Protein AF-A0A351MNY2-F1 (afdb_monomer)

Structure (mmCIF, N/CA/C/O backbone):
data_AF-A0A351MNY2-F1
#
_entry.id   AF-A0A351MNY2-F1
#
loop_
_atom_site.group_PDB
_atom_site.id
_atom_site.type_symbol
_atom_site.label_atom_id
_atom_site.label_alt_id
_atom_site.label_comp_id
_atom_site.label_asym_id
_atom_site.label_entity_id
_atom_site.label_seq_id
_atom_site.pdbx_PDB_ins_code
_atom_site.Cartn_x
_atom_site.Cartn_y
_atom_site.Cartn_z
_atom_site.occupancy
_atom_site.B_iso_or_equiv
_atom_site.auth_seq_id
_atom_site.auth_comp_id
_atom_site.auth_asym_id
_atom_site.auth_atom_id
_atom_site.pdbx_PDB_model_num
ATOM 1 N N . MET A 1 1 ? -27.052 -5.092 3.061 1.00 69.44 1 MET A N 1
ATOM 2 C CA . MET A 1 1 ? -25.989 -4.450 2.254 1.00 69.44 1 MET A CA 1
ATOM 3 C C . MET A 1 1 ? -24.655 -4.998 2.730 1.00 69.44 1 MET A C 1
ATOM 5 O O . MET A 1 1 ? -24.576 -5.366 3.896 1.00 69.44 1 MET A O 1
ATOM 9 N N . ALA A 1 2 ? -23.653 -5.112 1.856 1.00 83.69 2 ALA A N 1
ATOM 10 C CA . ALA A 1 2 ? -22.310 -5.496 2.290 1.00 83.69 2 ALA A CA 1
ATOM 11 C C . ALA A 1 2 ? -21.727 -4.405 3.207 1.00 83.69 2 ALA A C 1
ATOM 13 O O . ALA A 1 2 ? -21.991 -3.222 2.990 1.00 83.69 2 ALA A O 1
ATOM 14 N N . GLN A 1 3 ? -20.968 -4.803 4.228 1.00 93.44 3 GLN A N 1
ATOM 15 C CA . GLN A 1 3 ? -20.275 -3.875 5.123 1.00 93.44 3 GLN A CA 1
ATOM 16 C C . GLN A 1 3 ? -19.271 -3.031 4.323 1.00 93.44 3 GLN A C 1
ATOM 18 O O . GLN A 1 3 ? -18.529 -3.563 3.493 1.00 93.44 3 GLN A O 1
ATOM 23 N N . VAL A 1 4 ? -19.243 -1.718 4.565 1.00 97.44 4 VAL A N 1
ATOM 24 C CA . VAL A 1 4 ? -18.266 -0.824 3.931 1.00 97.44 4 VAL A CA 1
ATOM 25 C C . VAL A 1 4 ? -16.869 -1.158 4.448 1.00 97.44 4 VAL A C 1
ATOM 27 O O . VAL A 1 4 ? -16.659 -1.253 5.653 1.00 97.44 4 VAL A O 1
ATOM 30 N N . ARG A 1 5 ? -15.909 -1.318 3.535 1.00 98.00 5 ARG A N 1
ATOM 31 C CA . ARG A 1 5 ? -14.490 -1.498 3.857 1.00 98.00 5 ARG A CA 1
ATOM 32 C C . ARG A 1 5 ? -13.660 -0.553 3.002 1.00 98.00 5 ARG A C 1
ATOM 34 O O . ARG A 1 5 ? -13.684 -0.650 1.775 1.00 98.00 5 ARG A O 1
ATOM 41 N N . THR A 1 6 ? -12.941 0.366 3.634 1.00 98.25 6 THR A N 1
ATOM 42 C CA . THR A 1 6 ? -12.005 1.279 2.967 1.00 98.25 6 THR A CA 1
ATOM 43 C C . THR A 1 6 ? -10.568 0.923 3.333 1.00 98.25 6 THR A C 1
ATOM 45 O O . THR A 1 6 ? -10.315 0.104 4.217 1.00 98.25 6 THR A O 1
ATOM 48 N N . ARG A 1 7 ? -9.599 1.510 2.621 1.00 98.00 7 ARG A N 1
ATOM 49 C CA . ARG A 1 7 ? -8.185 1.373 2.981 1.00 98.00 7 ARG A CA 1
ATOM 50 C C . ARG A 1 7 ? -7.372 2.614 2.668 1.00 98.00 7 ARG A C 1
ATOM 52 O O . ARG A 1 7 ? -7.624 3.252 1.641 1.00 98.00 7 ARG A O 1
ATOM 59 N N . MET A 1 8 ? -6.347 2.849 3.480 1.00 97.06 8 MET A N 1
ATOM 60 C CA . MET A 1 8 ? -5.187 3.664 3.123 1.00 97.06 8 MET A CA 1
ATOM 61 C C . MET A 1 8 ? -4.035 2.733 2.732 1.00 97.06 8 MET A C 1
ATOM 63 O O . MET A 1 8 ? -3.732 1.787 3.457 1.00 97.06 8 MET A O 1
ATOM 67 N N . ALA A 1 9 ? -3.430 2.987 1.570 1.00 96.06 9 ALA A N 1
ATOM 68 C CA . ALA A 1 9 ? -2.402 2.127 0.984 1.00 96.06 9 ALA A CA 1
ATOM 69 C C . ALA A 1 9 ? -1.122 2.916 0.639 1.00 96.06 9 ALA A C 1
ATOM 71 O O . ALA A 1 9 ? -0.897 3.221 -0.533 1.00 96.06 9 ALA A O 1
ATOM 72 N N . PRO A 1 10 ? -0.338 3.366 1.638 1.00 94.56 10 PRO A N 1
ATOM 73 C CA . PRO A 1 10 ? 0.866 4.149 1.397 1.00 94.56 10 PRO A CA 1
ATOM 74 C C . PRO A 1 10 ? 2.054 3.252 1.023 1.00 94.56 10 PRO A C 1
ATOM 76 O O . PRO A 1 10 ? 2.263 2.195 1.619 1.00 94.56 10 PRO A O 1
ATOM 79 N N . SER A 1 11 ? 2.876 3.713 0.080 1.00 93.06 11 SER A N 1
ATOM 80 C CA . SER A 1 11 ? 4.194 3.125 -0.181 1.00 93.06 11 SER A CA 1
ATOM 81 C C . SER A 1 11 ? 5.230 3.722 0.785 1.00 93.06 11 SER A C 1
ATOM 83 O O . SER A 1 11 ? 5.281 4.949 0.915 1.00 93.06 11 SER A O 1
ATOM 85 N N . PRO A 1 12 ? 6.076 2.909 1.443 1.00 89.12 12 PRO A N 1
ATOM 86 C CA . PRO A 1 12 ? 7.065 3.373 2.420 1.00 89.12 12 PRO A CA 1
ATOM 87 C C . PRO A 1 12 ? 8.335 3.917 1.741 1.00 89.12 12 PRO A C 1
ATOM 89 O O . PRO A 1 12 ? 9.442 3.480 2.028 1.00 89.12 12 PRO A O 1
ATOM 92 N N . THR A 1 13 ? 8.175 4.870 0.818 1.00 84.44 13 THR A N 1
ATOM 93 C CA . THR A 1 13 ? 9.266 5.425 -0.009 1.00 84.44 13 THR A CA 1
ATOM 94 C C . THR A 1 13 ? 9.646 6.861 0.370 1.00 84.44 13 THR A C 1
ATOM 96 O O . THR A 1 13 ? 10.243 7.574 -0.437 1.00 84.44 13 THR A O 1
ATOM 99 N N . GLY A 1 14 ? 9.227 7.335 1.545 1.00 78.69 14 GLY A N 1
ATOM 100 C CA . GLY A 1 14 ? 9.474 8.696 2.018 1.00 78.69 14 GLY A CA 1
ATOM 101 C C . GLY A 1 14 ? 8.465 9.158 3.069 1.00 78.69 14 GLY A C 1
ATOM 102 O O . GLY A 1 14 ? 7.767 8.354 3.684 1.00 78.69 14 GLY A O 1
ATOM 103 N N . TYR A 1 15 ? 8.381 10.475 3.272 1.00 78.44 15 TYR A N 1
ATOM 104 C CA . TYR A 1 15 ? 7.546 11.067 4.318 1.00 78.44 15 TYR A CA 1
ATOM 105 C C . TYR A 1 15 ? 6.041 10.969 4.039 1.00 78.44 15 TYR A C 1
ATOM 107 O O . TYR A 1 15 ? 5.558 11.154 2.914 1.00 78.44 15 TYR A O 1
ATOM 115 N N . PHE A 1 16 ? 5.281 10.778 5.117 1.00 81.94 16 PHE A N 1
ATOM 116 C CA . PHE A 1 16 ? 3.828 10.866 5.101 1.00 81.94 16 PHE A CA 1
ATOM 117 C C . PHE A 1 16 ? 3.389 12.332 4.949 1.00 81.94 16 PHE A C 1
ATOM 119 O O . PHE A 1 16 ? 3.350 13.107 5.900 1.00 81.94 16 PHE A O 1
ATOM 126 N N . HIS A 1 17 ? 3.103 12.738 3.713 1.00 88.56 17 HIS A N 1
ATOM 127 C CA . HIS A 1 17 ? 2.761 14.119 3.380 1.00 88.56 17 HIS A CA 1
ATOM 128 C C . HIS A 1 17 ? 1.259 14.407 3.549 1.00 88.56 17 HIS A C 1
ATOM 130 O O . HIS A 1 17 ? 0.419 13.508 3.608 1.00 88.56 17 HIS A O 1
ATOM 136 N N . VAL A 1 18 ? 0.901 15.695 3.560 1.00 91.31 18 VAL A N 1
ATOM 137 C CA . VAL A 1 18 ? -0.478 16.179 3.778 1.00 91.31 18 VAL A CA 1
ATOM 138 C C . VAL A 1 18 ? -1.509 15.584 2.806 1.00 91.31 18 VAL A C 1
ATOM 140 O O . VAL A 1 18 ? -2.664 15.371 3.172 1.00 91.31 18 VAL A O 1
ATOM 143 N N . GLY A 1 19 ? -1.099 15.269 1.573 1.00 92.25 19 GLY A N 1
ATOM 144 C CA . GLY A 1 19 ? -1.954 14.607 0.582 1.00 92.25 19 GLY A CA 1
ATOM 145 C C . GLY A 1 19 ? -2.373 13.198 1.013 1.00 92.25 19 GLY A C 1
ATOM 146 O O . GLY A 1 19 ? -3.558 12.853 0.943 1.00 92.25 19 GLY A O 1
ATOM 147 N N . SER A 1 20 ? -1.421 12.418 1.531 1.00 92.12 20 SER A N 1
ATOM 148 C CA . SER A 1 20 ? -1.679 11.108 2.135 1.00 92.12 20 SER A CA 1
ATOM 149 C C . SER A 1 20 ? -2.571 11.228 3.367 1.00 92.12 20 SER A C 1
ATOM 151 O O . SER A 1 20 ? -3.555 10.497 3.467 1.00 92.12 20 SER A O 1
ATOM 153 N N . ALA A 1 21 ? -2.304 12.199 4.248 1.00 94.25 21 ALA A N 1
ATOM 154 C CA . ALA A 1 21 ? -3.120 12.445 5.440 1.00 94.25 21 ALA A CA 1
ATOM 155 C C . ALA A 1 21 ? -4.585 12.744 5.088 1.00 94.25 21 ALA A C 1
ATOM 157 O O . ALA A 1 21 ? -5.498 12.149 5.657 1.00 94.25 21 ALA A O 1
ATOM 158 N N . ARG A 1 22 ? -4.825 13.606 4.090 1.00 96.62 22 ARG A N 1
ATOM 159 C CA . ARG A 1 22 ? -6.179 13.927 3.609 1.00 96.62 22 ARG A CA 1
ATOM 160 C C . ARG A 1 22 ? -6.906 12.692 3.077 1.00 96.62 22 ARG A C 1
ATOM 162 O O . ARG A 1 22 ? -8.085 12.496 3.359 1.00 96.62 22 ARG A O 1
ATOM 169 N N . THR A 1 23 ? -6.209 11.862 2.305 1.00 96.50 23 THR A N 1
ATOM 170 C CA . THR A 1 23 ? -6.781 10.639 1.719 1.00 96.50 23 THR A CA 1
ATOM 171 C C . THR A 1 23 ? -7.118 9.604 2.794 1.00 96.50 23 THR A C 1
ATOM 173 O O . THR A 1 23 ? -8.198 9.006 2.756 1.00 96.50 23 THR A O 1
ATOM 176 N N . ALA A 1 24 ? -6.227 9.433 3.775 1.00 97.19 24 ALA A N 1
ATOM 177 C CA . ALA A 1 24 ? -6.444 8.571 4.930 1.00 97.19 24 ALA A CA 1
ATOM 178 C C . ALA A 1 24 ? -7.654 9.044 5.746 1.00 97.19 24 ALA A C 1
ATOM 180 O O . ALA A 1 24 ? -8.559 8.253 5.997 1.00 97.19 24 ALA A O 1
ATOM 181 N N . LEU A 1 25 ? -7.723 10.345 6.054 1.00 98.00 25 LEU A N 1
ATOM 182 C CA . LEU A 1 25 ? -8.830 10.954 6.790 1.00 98.00 25 LEU A CA 1
ATOM 183 C C . LEU A 1 25 ? -10.178 10.718 6.102 1.00 98.00 25 LEU A C 1
ATOM 185 O O . LEU A 1 25 ? -11.133 10.319 6.757 1.00 98.00 25 LEU A O 1
ATOM 189 N N . PHE A 1 26 ? -10.279 10.930 4.787 1.00 98.06 26 PHE A N 1
ATOM 190 C CA . PH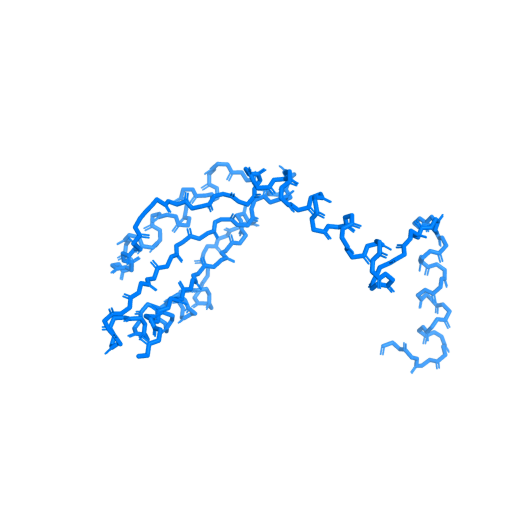E A 1 26 ? -11.543 10.721 4.069 1.00 98.06 26 PHE A CA 1
ATOM 191 C C . PHE A 1 26 ? -11.955 9.250 4.029 1.00 98.06 26 PHE A C 1
ATOM 193 O O . PHE A 1 26 ? -13.125 8.934 4.234 1.00 98.06 26 PHE A O 1
ATOM 200 N N . SER A 1 27 ? -10.998 8.348 3.805 1.00 97.94 27 SER A N 1
ATOM 201 C CA . SER A 1 27 ? -11.257 6.904 3.817 1.00 97.94 27 SER A CA 1
ATOM 202 C C . SER A 1 27 ? -11.719 6.429 5.196 1.00 97.94 27 SER A C 1
ATOM 204 O O . SER A 1 27 ? -12.662 5.640 5.287 1.00 97.94 27 SER A O 1
ATOM 206 N N . TRP A 1 28 ? -11.088 6.945 6.253 1.00 98.50 28 TRP A N 1
ATOM 207 C CA . TRP A 1 28 ? -11.433 6.673 7.643 1.00 98.50 28 TRP A CA 1
ATOM 208 C C . TRP A 1 28 ? -12.818 7.229 7.993 1.00 98.50 28 TRP A C 1
ATOM 210 O O . TRP A 1 28 ? -13.680 6.473 8.428 1.00 98.50 28 TRP A O 1
ATOM 220 N N . LEU A 1 29 ? -13.085 8.512 7.714 1.00 98.25 29 LEU A N 1
ATOM 221 C CA . LEU A 1 29 ? -14.383 9.147 7.976 1.00 98.25 29 LEU A CA 1
ATOM 222 C C . LEU A 1 29 ? -15.522 8.421 7.262 1.00 98.25 29 LEU A C 1
ATOM 224 O O . LEU A 1 29 ? -16.565 8.184 7.866 1.00 98.25 29 LEU A O 1
ATOM 228 N N . PHE A 1 30 ? -15.319 8.036 6.000 1.00 98.31 30 PHE A N 1
ATOM 229 C CA . PHE A 1 30 ? -16.327 7.304 5.242 1.00 98.31 30 PHE A CA 1
ATOM 230 C C . PHE A 1 30 ? -16.620 5.932 5.858 1.00 98.31 30 PHE A C 1
ATOM 232 O O . PHE A 1 30 ? -17.784 5.571 6.003 1.00 98.31 30 PHE A O 1
ATOM 239 N N . ALA A 1 31 ? -15.592 5.183 6.272 1.00 98.00 31 ALA A N 1
ATOM 240 C CA . ALA A 1 31 ? -15.799 3.916 6.970 1.00 98.00 31 ALA A CA 1
ATOM 241 C C . ALA A 1 31 ? -16.542 4.122 8.297 1.00 98.00 31 ALA A C 1
ATOM 243 O O . ALA A 1 31 ? -17.573 3.490 8.517 1.00 98.00 31 ALA A O 1
ATOM 244 N N . ARG A 1 32 ? -16.092 5.057 9.145 1.00 97.56 32 ARG A N 1
ATOM 245 C CA . ARG A 1 32 ? -16.713 5.317 10.454 1.00 97.56 32 ARG A CA 1
ATOM 246 C C . ARG A 1 32 ? -18.161 5.795 10.329 1.00 97.56 32 ARG A C 1
ATOM 248 O O . ARG A 1 32 ? -19.018 5.305 11.057 1.00 97.56 32 ARG A O 1
ATOM 255 N N . GLN A 1 33 ? -18.465 6.668 9.367 1.00 97.69 33 GLN A N 1
ATOM 256 C CA . GLN A 1 33 ? -19.834 7.132 9.104 1.00 97.69 33 GLN A CA 1
ATOM 257 C C . GLN A 1 33 ? -20.777 5.985 8.710 1.00 97.69 33 GLN A C 1
ATOM 259 O O . GLN A 1 33 ? -21.965 6.033 9.017 1.00 97.69 33 GLN A O 1
ATOM 264 N N . GLN A 1 34 ? -20.256 4.962 8.032 1.00 97.19 34 GLN A N 1
ATOM 265 C CA . GLN A 1 34 ? -21.028 3.814 7.556 1.00 97.19 34 GLN A CA 1
ATOM 266 C C . GLN A 1 34 ? -21.014 2.627 8.534 1.00 97.19 34 GLN A C 1
ATOM 268 O O . GLN A 1 34 ? -21.540 1.566 8.201 1.00 97.19 34 GLN A O 1
ATOM 273 N N . GLY A 1 35 ? -20.387 2.763 9.713 1.00 96.62 35 GLY A N 1
ATOM 274 C CA . GLY A 1 35 ? -20.152 1.635 10.626 1.00 96.62 35 GLY A CA 1
ATOM 275 C C . GLY A 1 35 ? -19.304 0.517 9.997 1.00 96.62 35 GLY A C 1
ATOM 276 O O . GLY A 1 35 ? -19.479 -0.658 10.314 1.00 96.62 35 GLY A O 1
ATOM 277 N N . GLY A 1 36 ? -18.454 0.879 9.036 1.00 97.31 36 GLY A N 1
ATOM 278 C CA . GLY A 1 36 ? -17.571 -0.012 8.296 1.00 97.31 36 GLY A CA 1
ATOM 279 C C . GLY A 1 36 ? -16.163 -0.103 8.882 1.00 97.31 36 GLY A C 1
ATOM 280 O O . GLY A 1 36 ? -15.878 0.448 9.944 1.00 97.31 36 GLY A O 1
ATOM 281 N N . GLU A 1 37 ? -15.280 -0.773 8.144 1.00 98.25 37 GLU A N 1
ATOM 282 C CA . GLU A 1 37 ? -13.873 -0.964 8.515 1.00 98.25 37 GLU A CA 1
ATOM 283 C C . GLU A 1 37 ? -12.943 -0.075 7.682 1.00 98.25 37 GLU A C 1
ATOM 285 O O . GLU A 1 37 ? -13.129 0.097 6.472 1.00 98.25 37 GLU A O 1
ATOM 290 N N . PHE A 1 38 ? -11.905 0.445 8.322 1.00 98.50 38 PHE A N 1
ATOM 291 C CA . PHE A 1 38 ? -10.800 1.166 7.713 1.00 98.50 38 PHE A CA 1
ATOM 292 C C . PHE A 1 38 ? -9.509 0.367 7.889 1.00 98.50 38 PHE A C 1
ATOM 294 O O . PHE A 1 38 ? -9.029 0.190 9.000 1.00 98.50 38 PHE A O 1
ATOM 301 N N . ILE A 1 39 ? -8.925 -0.096 6.787 1.00 98.44 39 ILE A N 1
ATOM 302 C CA . ILE A 1 39 ? -7.740 -0.963 6.801 1.00 98.44 39 ILE A CA 1
ATOM 303 C C . ILE A 1 39 ? -6.478 -0.170 6.442 1.00 98.44 39 ILE A C 1
ATOM 305 O O . ILE A 1 39 ? -6.498 0.670 5.536 1.00 98.44 39 ILE A O 1
ATOM 309 N N . LEU A 1 40 ? -5.354 -0.483 7.088 1.00 98.12 40 LEU A N 1
ATOM 310 C CA . LEU A 1 40 ? -4.034 0.011 6.694 1.00 98.12 40 LEU A CA 1
ATOM 311 C C . LEU A 1 40 ? -3.250 -1.086 5.966 1.00 98.12 40 LEU A C 1
ATOM 313 O O . LEU A 1 40 ? -3.041 -2.173 6.504 1.00 98.12 40 LEU A O 1
ATOM 317 N N . ARG A 1 41 ? -2.807 -0.796 4.737 1.00 97.81 41 ARG A N 1
ATOM 318 C CA . ARG A 1 41 ? -1.980 -1.712 3.943 1.00 97.81 41 ARG A CA 1
ATOM 319 C C . ARG A 1 41 ? -0.705 -1.032 3.469 1.00 97.81 41 ARG A C 1
ATOM 321 O O . ARG A 1 41 ? -0.778 -0.091 2.693 1.00 97.81 41 ARG A O 1
ATOM 328 N N . ILE A 1 42 ? 0.452 -1.521 3.883 1.00 96.62 42 ILE A N 1
ATOM 329 C CA . ILE A 1 42 ? 1.741 -1.003 3.429 1.00 96.62 42 ILE A CA 1
ATOM 330 C C . ILE A 1 42 ? 2.059 -1.592 2.049 1.00 96.62 42 ILE A C 1
ATOM 332 O O . ILE A 1 42 ? 2.091 -2.810 1.878 1.00 96.62 42 ILE A O 1
ATOM 336 N N . GLU A 1 43 ? 2.286 -0.726 1.058 1.00 95.19 43 GLU A N 1
ATOM 337 C CA . GLU A 1 43 ? 2.650 -1.124 -0.311 1.00 95.19 43 GLU A CA 1
ATOM 338 C C . GLU A 1 43 ? 4.181 -1.267 -0.434 1.00 95.19 43 GLU A C 1
ATOM 340 O O . GLU A 1 43 ? 4.853 -0.444 -1.059 1.00 95.19 43 GLU A O 1
ATOM 345 N N . ASP A 1 44 ? 4.739 -2.292 0.214 1.00 94.69 44 ASP A N 1
ATOM 346 C CA . ASP A 1 44 ? 6.178 -2.560 0.384 1.00 94.69 44 ASP A CA 1
ATOM 347 C C . ASP A 1 44 ? 6.781 -3.501 -0.680 1.00 94.69 44 ASP A C 1
ATOM 349 O O . ASP A 1 44 ? 7.784 -4.180 -0.454 1.00 94.69 44 ASP A O 1
ATOM 353 N N . THR A 1 45 ? 6.185 -3.572 -1.873 1.00 91.94 45 THR A N 1
ATOM 354 C CA . THR A 1 45 ? 6.660 -4.479 -2.937 1.00 91.94 45 THR A CA 1
ATOM 355 C C . THR A 1 45 ? 7.998 -4.063 -3.543 1.00 91.94 45 THR A C 1
ATOM 357 O O . THR A 1 45 ? 8.703 -4.892 -4.116 1.00 91.94 45 THR A O 1
ATOM 360 N N . ASP A 1 46 ? 8.346 -2.781 -3.441 1.00 89.50 46 ASP A N 1
ATOM 361 C CA . ASP A 1 46 ? 9.633 -2.257 -3.885 1.00 89.50 46 ASP A CA 1
ATOM 362 C C . ASP A 1 46 ? 10.635 -2.293 -2.731 1.00 89.50 46 ASP A C 1
ATOM 364 O O . ASP A 1 46 ? 10.699 -1.369 -1.921 1.00 89.50 46 ASP A O 1
ATOM 368 N N . ARG A 1 47 ? 11.409 -3.376 -2.645 1.00 84.12 47 ARG A N 1
ATOM 369 C CA . ARG A 1 47 ? 12.345 -3.607 -1.534 1.00 84.12 47 ARG A CA 1
ATOM 370 C C . ARG A 1 47 ? 13.503 -2.616 -1.474 1.00 84.12 47 ARG A C 1
ATOM 372 O O . ARG A 1 47 ? 14.067 -2.440 -0.404 1.00 84.12 47 ARG A O 1
ATOM 379 N N . GLU A 1 48 ? 13.876 -1.993 -2.590 1.00 86.12 48 GLU A N 1
ATOM 380 C CA . GLU A 1 48 ? 14.974 -1.019 -2.600 1.00 86.12 48 GLU A CA 1
ATOM 381 C C . GLU A 1 48 ? 14.540 0.305 -1.975 1.00 86.12 48 GLU A C 1
ATOM 383 O O . GLU A 1 48 ? 15.328 0.968 -1.304 1.00 86.12 48 GLU A O 1
ATOM 388 N N . ARG A 1 49 ? 13.275 0.686 -2.184 1.00 83.94 49 ARG A N 1
ATOM 389 C CA . ARG A 1 49 ? 12.729 1.951 -1.679 1.00 83.94 49 ARG A CA 1
ATOM 390 C C . ARG A 1 49 ? 11.957 1.813 -0.370 1.00 83.94 49 ARG A C 1
ATOM 392 O O . ARG A 1 49 ? 11.725 2.828 0.279 1.00 83.94 49 ARG A O 1
ATOM 399 N N . SER A 1 50 ? 11.569 0.596 0.011 1.00 87.88 50 SER A N 1
ATOM 400 C CA . SER A 1 50 ? 10.799 0.309 1.225 1.00 87.88 50 SER A CA 1
ATOM 401 C C . SER A 1 50 ? 11.725 -0.007 2.391 1.00 87.88 50 SER A C 1
ATOM 403 O O . SER A 1 50 ? 12.314 -1.085 2.434 1.00 87.88 50 SER A O 1
ATOM 405 N N . THR A 1 51 ? 11.840 0.915 3.347 1.00 90.19 51 THR A N 1
ATOM 406 C CA . THR A 1 51 ? 12.653 0.699 4.554 1.00 90.19 51 THR A CA 1
ATOM 407 C C . THR A 1 51 ? 11.772 0.590 5.801 1.00 90.19 51 THR A C 1
ATOM 409 O O . THR A 1 51 ? 10.707 1.220 5.842 1.00 90.19 51 THR A O 1
ATOM 412 N N . PRO A 1 52 ? 12.184 -0.176 6.830 1.00 91.44 52 PRO A N 1
ATOM 413 C CA . PRO A 1 52 ? 11.448 -0.259 8.093 1.00 91.44 52 PRO A CA 1
ATOM 414 C C . PRO A 1 52 ? 11.200 1.114 8.730 1.00 91.44 52 PRO A C 1
ATOM 416 O O . PRO A 1 52 ? 10.128 1.366 9.267 1.00 91.44 52 PRO A O 1
ATOM 419 N N . GLU A 1 53 ? 12.149 2.041 8.602 1.00 92.19 53 GLU A N 1
ATOM 420 C CA . GLU A 1 53 ? 12.031 3.398 9.138 1.00 92.19 53 GLU A CA 1
ATOM 421 C C . GLU A 1 53 ? 10.884 4.170 8.475 1.00 92.19 53 GLU A C 1
ATOM 423 O O . GLU A 1 53 ? 10.123 4.857 9.154 1.00 92.19 53 GLU A O 1
ATOM 428 N N . HIS A 1 54 ? 10.712 4.040 7.156 1.00 93.06 54 HIS A N 1
ATOM 429 C CA . HIS A 1 54 ? 9.591 4.670 6.458 1.00 93.06 54 HIS A CA 1
ATOM 430 C C . HIS A 1 54 ? 8.244 4.038 6.825 1.00 93.06 54 HIS A C 1
ATOM 432 O O . HIS A 1 54 ? 7.234 4.744 6.863 1.00 93.06 54 HIS A O 1
ATOM 438 N N . VAL A 1 55 ? 8.215 2.731 7.107 1.00 94.56 55 VAL A N 1
ATOM 439 C CA . VAL A 1 55 ? 7.015 2.056 7.621 1.00 94.56 55 VAL A CA 1
ATOM 440 C C . VAL A 1 55 ? 6.626 2.644 8.975 1.00 94.56 55 VAL A C 1
ATOM 442 O O . VAL A 1 55 ? 5.484 3.068 9.136 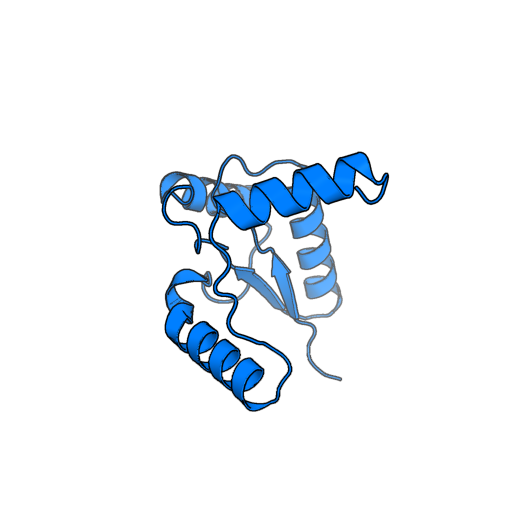1.00 94.56 55 VAL A O 1
ATOM 445 N N . GLU A 1 56 ? 7.568 2.759 9.912 1.00 94.50 56 GLU A N 1
ATOM 446 C CA . GLU A 1 56 ? 7.293 3.337 11.234 1.00 94.50 56 GLU A CA 1
ATOM 447 C C . GLU A 1 56 ? 6.812 4.787 11.141 1.00 94.50 56 GLU A C 1
ATOM 449 O O . GLU A 1 56 ? 5.815 5.140 11.767 1.00 94.50 56 GLU A O 1
ATOM 454 N N . VAL A 1 57 ? 7.415 5.610 10.273 1.00 93.94 57 VAL A N 1
ATOM 455 C CA . VAL A 1 57 ? 6.942 6.986 10.028 1.00 93.94 57 VAL A CA 1
ATOM 456 C C . VAL A 1 57 ? 5.470 7.012 9.605 1.00 93.94 57 VAL A C 1
ATOM 458 O O . VAL A 1 57 ? 4.722 7.889 10.043 1.00 93.94 57 VAL A O 1
ATOM 461 N N . ILE A 1 58 ? 5.030 6.071 8.766 1.00 95.00 58 ILE A N 1
ATOM 462 C CA . ILE A 1 58 ? 3.622 5.957 8.366 1.00 95.00 58 ILE A CA 1
ATOM 463 C C . ILE A 1 58 ? 2.753 5.579 9.568 1.00 95.00 58 ILE A C 1
ATOM 465 O O . ILE A 1 58 ? 1.741 6.241 9.806 1.00 95.00 58 ILE A O 1
ATOM 469 N N . LEU A 1 59 ? 3.130 4.538 10.317 1.00 96.00 59 LEU A N 1
ATOM 470 C CA . LEU A 1 59 ? 2.357 4.053 11.465 1.00 96.00 59 LEU A CA 1
ATOM 471 C C . LEU A 1 59 ? 2.202 5.142 12.530 1.00 96.00 59 LEU A C 1
ATOM 473 O O . LEU A 1 59 ? 1.091 5.404 12.994 1.00 96.00 59 LEU A O 1
ATOM 477 N N . ASP A 1 60 ? 3.291 5.830 12.857 1.00 95.31 60 ASP A N 1
ATOM 478 C CA . ASP A 1 60 ? 3.298 6.912 13.834 1.00 95.31 60 ASP A CA 1
ATOM 479 C C . ASP A 1 60 ? 2.510 8.126 13.355 1.00 95.31 60 ASP A C 1
ATOM 481 O O . ASP A 1 60 ? 1.755 8.706 14.133 1.00 95.31 60 ASP A O 1
ATOM 485 N N . SER A 1 61 ? 2.5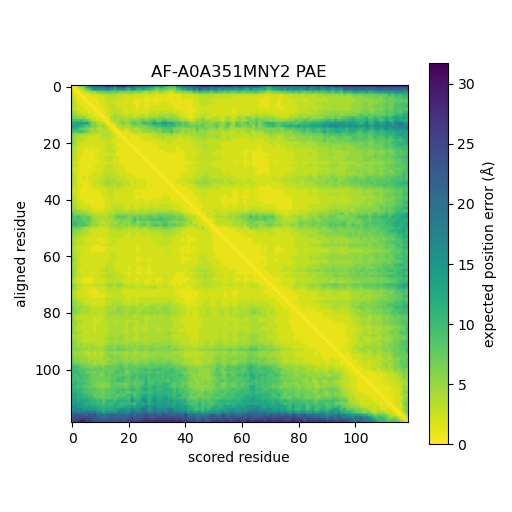92 8.475 12.067 1.00 95.00 61 SER A N 1
ATOM 486 C CA . SER A 1 61 ? 1.777 9.559 11.501 1.00 95.00 61 SER A CA 1
ATOM 487 C C . SER A 1 61 ? 0.282 9.253 11.606 1.00 95.00 61 SER A C 1
ATOM 489 O O . SER A 1 61 ? -0.508 10.127 11.962 1.00 95.00 61 SER A O 1
ATOM 491 N N . MET A 1 62 ? -0.119 8.010 11.328 1.00 96.31 62 MET A N 1
ATOM 492 C CA . MET A 1 62 ? -1.512 7.572 11.442 1.00 96.31 62 MET A CA 1
ATOM 493 C C . MET A 1 62 ? -2.003 7.610 12.897 1.00 96.31 62 MET A C 1
ATOM 495 O O . MET A 1 62 ? -3.087 8.135 13.157 1.00 96.31 62 MET A O 1
ATOM 499 N N . ARG A 1 63 ? -1.187 7.127 13.847 1.00 96.25 63 ARG A N 1
ATOM 500 C CA . ARG A 1 63 ? -1.475 7.191 15.293 1.00 96.25 63 ARG A CA 1
ATOM 501 C C . ARG A 1 63 ? -1.578 8.633 15.785 1.00 96.25 63 ARG A C 1
ATOM 503 O O . ARG A 1 63 ? -2.530 8.973 16.479 1.00 96.25 63 ARG A O 1
ATOM 510 N N . TRP A 1 64 ? -0.640 9.494 15.392 1.00 95.81 64 TRP A N 1
ATOM 511 C CA . TRP A 1 64 ? -0.615 10.907 15.776 1.00 95.81 64 TRP A CA 1
ATOM 512 C C . TRP A 1 64 ? -1.852 11.669 15.281 1.00 95.81 64 TRP A C 1
ATOM 514 O O . TRP A 1 64 ? -2.398 12.497 16.004 1.00 95.81 64 TRP A O 1
ATOM 524 N N . LEU A 1 65 ? -2.337 11.349 14.077 1.00 96.19 65 LEU A N 1
ATOM 525 C CA . LEU A 1 65 ? -3.575 11.909 13.526 1.00 96.19 65 LEU A CA 1
ATOM 526 C C . LEU A 1 65 ? -4.855 11.330 14.160 1.00 96.19 65 LEU A C 1
ATOM 528 O O . LEU A 1 65 ? -5.945 11.806 13.842 1.00 96.19 65 LEU A O 1
ATOM 532 N N . GLY A 1 66 ? -4.755 10.302 15.009 1.00 97.00 66 GLY A N 1
ATOM 533 C CA . GLY A 1 66 ? -5.910 9.597 15.574 1.00 97.00 66 GLY A CA 1
ATOM 534 C C . GLY A 1 66 ? -6.680 8.753 14.551 1.00 97.00 66 GLY A C 1
ATOM 535 O O . GLY A 1 66 ? -7.860 8.464 14.745 1.00 97.00 66 GLY A O 1
ATOM 536 N N . LEU A 1 67 ? -6.041 8.373 13.440 1.00 97.50 67 LEU A N 1
ATOM 537 C CA . LEU A 1 67 ? -6.654 7.583 12.372 1.00 97.50 67 LEU A CA 1
ATOM 538 C C . LEU A 1 67 ? -6.445 6.088 12.623 1.00 97.50 67 LEU A C 1
ATOM 540 O O . LEU A 1 67 ? -5.675 5.426 11.926 1.00 97.50 67 LEU A O 1
ATOM 544 N N . GLU A 1 68 ? -7.134 5.557 13.629 1.00 96.62 68 GLU A N 1
ATOM 545 C CA . GLU A 1 68 ? -7.062 4.135 13.974 1.00 96.62 68 GLU A CA 1
ATOM 546 C C . GLU A 1 68 ? -7.637 3.258 12.855 1.00 96.62 68 GLU A C 1
ATOM 548 O O . GLU A 1 68 ? -8.761 3.486 12.382 1.00 96.62 68 GLU A O 1
ATOM 553 N N . TRP A 1 69 ? -6.861 2.252 12.452 1.00 98.00 69 TRP A N 1
ATOM 554 C CA . TRP A 1 69 ? -7.264 1.210 11.512 1.00 98.00 69 TRP A CA 1
ATOM 555 C C . TRP A 1 69 ? -7.744 -0.041 12.241 1.00 98.00 69 TRP A C 1
ATOM 557 O O . TRP A 1 69 ? -7.389 -0.293 13.389 1.00 98.00 69 TRP A O 1
ATOM 567 N N . ASP A 1 70 ? -8.581 -0.810 11.558 1.00 98.25 70 ASP A N 1
ATOM 568 C CA . ASP A 1 70 ? -9.187 -2.025 12.076 1.00 98.25 70 ASP A CA 1
ATOM 569 C C . ASP A 1 70 ? -8.355 -3.247 11.654 1.00 98.25 70 ASP A C 1
ATOM 571 O O . ASP A 1 70 ? -7.982 -3.394 10.486 1.00 98.25 70 ASP A O 1
ATOM 575 N N . GLY A 1 71 ? -8.090 -4.138 12.612 1.00 96.50 71 GLY A N 1
ATOM 576 C CA . GLY A 1 71 ? -7.261 -5.328 12.414 1.00 96.50 71 GLY A CA 1
ATOM 577 C C . GLY A 1 71 ? -5.759 -5.034 12.341 1.00 96.50 71 GLY A C 1
ATOM 578 O O . GLY A 1 71 ? -5.289 -3.963 12.727 1.00 96.50 71 GLY A O 1
ATOM 579 N N . ASP A 1 72 ? -5.005 -6.015 11.852 1.00 97.00 72 ASP A N 1
ATOM 580 C CA . ASP A 1 72 ? -3.554 -5.907 11.714 1.00 97.00 72 ASP A CA 1
ATOM 581 C C . ASP A 1 72 ? -3.151 -5.095 10.476 1.00 97.00 72 ASP A C 1
ATOM 583 O O . ASP A 1 72 ? -3.885 -4.997 9.486 1.00 97.00 72 ASP A O 1
ATOM 587 N N . VAL A 1 73 ? -1.944 -4.527 10.522 1.00 97.50 73 VAL A N 1
ATOM 588 C CA . VAL A 1 73 ? -1.324 -3.906 9.348 1.00 97.50 73 VAL A CA 1
ATOM 589 C C . VAL A 1 73 ? -1.068 -4.988 8.303 1.00 97.50 73 VAL A C 1
ATOM 591 O O . VAL A 1 73 ? -0.451 -6.008 8.596 1.00 97.50 73 VAL A O 1
ATOM 594 N N . ILE A 1 74 ? -1.519 -4.757 7.072 1.00 97.50 74 ILE A N 1
ATOM 595 C CA . ILE A 1 74 ? -1.301 -5.695 5.968 1.00 97.50 74 ILE A CA 1
ATOM 596 C C . ILE A 1 74 ? -0.047 -5.281 5.203 1.00 97.50 74 ILE A C 1
ATOM 598 O O . ILE A 1 74 ? 0.013 -4.162 4.694 1.00 97.50 74 ILE A O 1
ATOM 602 N N . TYR A 1 75 ? 0.904 -6.195 5.032 1.00 96.31 75 TYR A N 1
ATOM 603 C CA . TYR A 1 75 ? 2.065 -5.987 4.169 1.00 96.31 75 TYR A CA 1
ATOM 604 C C . TYR A 1 75 ? 1.827 -6.645 2.809 1.00 96.31 75 TYR A C 1
ATOM 606 O O . TYR A 1 75 ? 1.380 -7.791 2.692 1.00 96.31 75 TYR A O 1
ATOM 614 N N . GLN A 1 76 ? 2.060 -5.900 1.733 1.00 95.44 76 GLN A N 1
ATOM 615 C CA . GLN A 1 76 ? 1.815 -6.405 0.388 1.00 95.44 76 GLN A CA 1
ATOM 616 C C . GLN A 1 76 ? 2.861 -7.444 -0.029 1.00 95.44 76 GLN A C 1
ATOM 618 O O . GLN A 1 76 ? 2.535 -8.373 -0.773 1.00 95.44 76 GLN A O 1
ATOM 623 N N . SER A 1 77 ? 4.089 -7.325 0.475 1.00 94.19 77 SER A N 1
ATOM 624 C CA . SER A 1 77 ? 5.174 -8.280 0.245 1.00 94.19 77 SER A CA 1
ATOM 625 C C . SER A 1 77 ? 4.845 -9.700 0.732 1.00 94.19 77 SER A C 1
ATOM 627 O O . SER A 1 77 ? 5.253 -10.668 0.089 1.00 94.19 77 SER A O 1
ATOM 629 N N . GLU A 1 78 ? 4.024 -9.841 1.779 1.00 95.69 78 GLU A N 1
ATOM 630 C CA . GLU A 1 78 ? 3.550 -11.131 2.310 1.00 95.69 78 GLU A CA 1
ATOM 631 C C . GLU A 1 78 ? 2.543 -11.833 1.382 1.00 95.69 78 GLU A C 1
ATOM 633 O O . GLU A 1 78 ? 2.282 -13.025 1.518 1.00 95.69 78 GLU A O 1
ATOM 638 N N . ASN A 1 79 ? 1.985 -11.119 0.399 1.00 94.50 79 ASN A N 1
ATOM 639 C CA . ASN A 1 79 ? 0.951 -11.631 -0.506 1.00 94.50 79 ASN A CA 1
ATOM 640 C C . ASN A 1 79 ? 1.500 -12.090 -1.873 1.00 94.50 79 ASN A C 1
ATOM 642 O O . ASN A 1 79 ? 0.738 -12.227 -2.836 1.00 94.50 79 ASN A O 1
ATOM 646 N N . LEU A 1 80 ? 2.811 -12.335 -1.987 1.00 92.81 80 LEU A N 1
ATOM 647 C CA . LEU A 1 80 ? 3.470 -12.670 -3.255 1.00 92.81 80 LEU A CA 1
ATOM 648 C C . LEU A 1 80 ? 2.859 -13.892 -3.960 1.00 92.81 80 LEU A C 1
ATOM 650 O O . LEU A 1 80 ? 2.591 -13.830 -5.161 1.00 92.81 80 LEU A O 1
ATOM 654 N N . ASP A 1 81 ? 2.566 -14.965 -3.226 1.00 95.38 81 ASP A N 1
ATOM 655 C CA . ASP A 1 81 ? 1.982 -16.186 -3.798 1.00 95.38 81 ASP A CA 1
ATOM 656 C C . ASP A 1 81 ? 0.614 -15.920 -4.431 1.00 95.38 81 ASP A C 1
ATOM 658 O O . ASP A 1 81 ? 0.303 -16.399 -5.526 1.00 95.38 81 ASP A O 1
ATOM 662 N N . ARG A 1 82 ? -0.193 -15.077 -3.780 1.00 96.44 82 ARG A N 1
ATOM 663 C CA . ARG A 1 82 ? -1.502 -14.670 -4.294 1.00 96.44 82 ARG A CA 1
ATOM 664 C C . ARG A 1 82 ? -1.368 -13.818 -5.554 1.00 96.44 82 ARG A C 1
ATOM 666 O O . ARG A 1 82 ? -2.156 -13.997 -6.484 1.00 96.44 82 ARG A O 1
ATOM 673 N N . HIS A 1 83 ? -0.386 -12.918 -5.612 1.00 95.69 83 HIS A N 1
ATOM 674 C CA . HIS A 1 83 ? -0.109 -12.133 -6.817 1.00 95.69 83 HIS A CA 1
ATOM 675 C C . HIS A 1 83 ? 0.319 -13.031 -7.984 1.00 95.69 83 HIS A C 1
ATOM 677 O O . HIS A 1 83 ? -0.211 -12.890 -9.086 1.00 95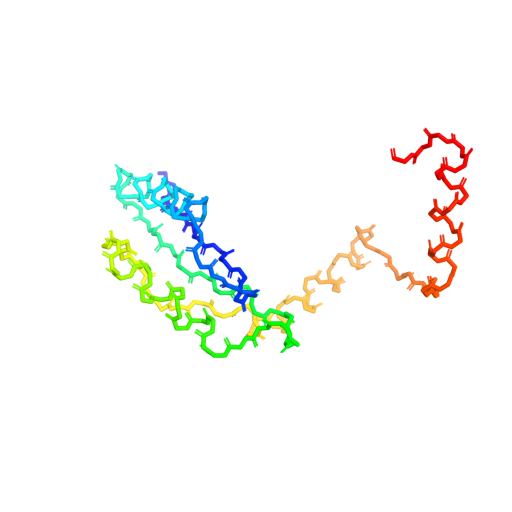.69 83 HIS A O 1
ATOM 683 N N . THR A 1 84 ? 1.203 -14.001 -7.736 1.00 96.06 84 THR A N 1
ATOM 684 C CA . THR A 1 84 ? 1.632 -14.990 -8.736 1.00 96.06 84 THR A CA 1
ATOM 685 C C . THR A 1 84 ? 0.453 -15.815 -9.249 1.00 96.06 84 THR A C 1
ATOM 687 O O . THR A 1 84 ? 0.272 -15.952 -10.461 1.00 96.06 84 THR A O 1
ATOM 690 N N . ALA A 1 85 ? -0.409 -16.305 -8.356 1.00 97.81 85 ALA A N 1
ATOM 691 C CA . ALA A 1 85 ? -1.612 -17.039 -8.740 1.00 97.81 85 ALA A CA 1
ATOM 692 C C . ALA A 1 85 ? -2.555 -16.189 -9.612 1.00 97.81 85 ALA A C 1
ATOM 694 O O . ALA A 1 85 ? -3.022 -16.657 -10.652 1.00 97.81 85 ALA A O 1
ATOM 695 N N . ALA A 1 86 ? -2.786 -14.926 -9.241 1.00 97.69 86 ALA A N 1
ATOM 696 C CA . ALA A 1 86 ? -3.598 -14.003 -10.032 1.00 97.69 86 ALA A CA 1
ATOM 697 C C . ALA A 1 86 ? -2.978 -13.731 -11.416 1.00 97.69 86 ALA A C 1
ATOM 699 O O . ALA A 1 86 ? -3.685 -13.753 -12.423 1.00 97.69 86 ALA A O 1
ATOM 700 N N . ALA A 1 87 ? -1.656 -13.548 -11.497 1.00 97.56 87 ALA A N 1
ATOM 701 C CA . ALA A 1 87 ? -0.953 -13.379 -12.768 1.00 97.56 87 ALA A CA 1
ATOM 702 C C . ALA A 1 87 ? -1.112 -14.611 -13.676 1.00 97.56 87 ALA A C 1
ATOM 704 O O . ALA A 1 87 ? -1.396 -14.472 -14.867 1.00 97.56 87 ALA A O 1
ATOM 705 N N . HIS A 1 88 ? -1.009 -15.823 -13.121 1.00 97.94 88 HIS A N 1
ATOM 706 C CA . HIS A 1 88 ? -1.260 -17.056 -13.870 1.00 97.94 88 HIS A CA 1
ATOM 707 C C . HIS A 1 88 ? -2.705 -17.169 -14.360 1.00 97.94 88 HIS A C 1
ATOM 709 O O . HIS A 1 88 ? -2.920 -17.585 -15.498 1.00 97.94 88 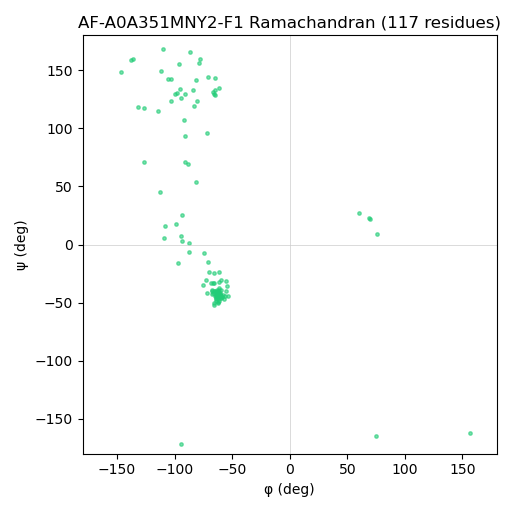HIS A O 1
ATOM 715 N N . GLN A 1 89 ? -3.689 -16.763 -13.556 1.00 98.31 89 GLN A N 1
ATOM 716 C CA . GLN A 1 89 ? -5.093 -16.732 -13.979 1.00 98.31 89 GLN A CA 1
ATOM 717 C C . GLN A 1 89 ? -5.327 -15.738 -15.123 1.00 98.31 89 GLN A C 1
ATOM 719 O O . GLN A 1 89 ? -6.036 -16.055 -16.080 1.00 98.31 89 GLN A O 1
ATOM 724 N N . LEU A 1 90 ? -4.707 -14.556 -15.071 1.00 98.38 90 LEU A N 1
ATOM 725 C CA . LEU A 1 90 ? -4.792 -13.567 -16.150 1.00 98.38 90 LEU A CA 1
ATOM 726 C C . LEU A 1 90 ? -4.146 -14.081 -17.443 1.00 98.38 90 LEU A C 1
ATOM 728 O O . LEU A 1 90 ? -4.713 -13.902 -18.518 1.00 98.38 90 LEU A O 1
ATOM 732 N N . LEU A 1 91 ? -3.010 -14.779 -17.342 1.00 98.06 91 LEU A N 1
ATOM 733 C CA . LEU A 1 91 ? -2.374 -15.437 -18.487 1.00 98.06 91 LEU A CA 1
ATOM 734 C C . LEU A 1 91 ? -3.264 -16.544 -19.069 1.00 98.06 91 LEU A C 1
ATOM 736 O O . LEU A 1 91 ? -3.445 -16.612 -20.281 1.00 98.06 91 LEU A O 1
ATOM 740 N N . ALA A 1 92 ? -3.837 -17.398 -18.217 1.00 98.00 92 ALA A N 1
ATOM 741 C CA . ALA A 1 92 ? -4.680 -18.513 -18.646 1.00 98.00 92 ALA A CA 1
ATOM 742 C C . ALA A 1 92 ? -6.000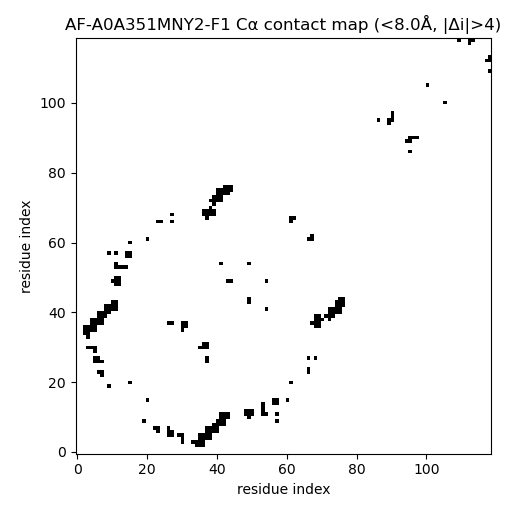 -18.051 -19.285 1.00 98.00 92 ALA A C 1
ATOM 744 O O . ALA A 1 92 ? -6.499 -18.695 -20.202 1.00 98.00 92 ALA A O 1
ATOM 745 N N . SER A 1 93 ? -6.552 -16.928 -18.822 1.00 98.19 93 SER A N 1
ATOM 746 C CA . SER A 1 93 ? -7.801 -16.353 -19.340 1.00 98.19 93 SER A CA 1
ATOM 747 C C . SER A 1 93 ? -7.609 -15.406 -20.531 1.00 98.19 93 SER A C 1
ATOM 749 O O . SER A 1 93 ? -8.589 -14.846 -21.014 1.00 98.19 93 SER A O 1
ATOM 751 N N . GLY A 1 94 ? -6.375 -15.209 -21.009 1.00 97.75 94 GLY A N 1
ATOM 752 C CA . GLY A 1 94 ? -6.077 -14.338 -22.153 1.00 97.75 94 GLY A CA 1
ATOM 753 C C . GLY A 1 94 ? -6.114 -12.834 -21.852 1.00 97.75 94 GLY A C 1
ATOM 754 O O . GLY A 1 94 ? -6.016 -12.031 -22.776 1.00 97.75 94 GLY A O 1
ATOM 755 N N . HIS A 1 95 ? -6.218 -12.435 -20.580 1.00 98.00 95 HIS A N 1
ATOM 756 C CA . HIS A 1 95 ? -6.196 -11.029 -20.148 1.00 98.00 95 HIS A CA 1
ATOM 757 C C . HIS A 1 95 ? -4.777 -10.494 -19.896 1.00 98.00 95 HIS A C 1
ATOM 759 O O . HIS A 1 95 ? -4.596 -9.304 -19.645 1.00 98.00 95 HIS A O 1
ATOM 765 N N . ALA A 1 96 ? -3.765 -11.360 -19.955 1.00 97.75 96 ALA A N 1
ATOM 766 C CA . ALA A 1 96 ? -2.356 -10.996 -19.902 1.00 97.75 96 ALA A CA 1
ATOM 767 C C . ALA A 1 96 ? -1.548 -11.809 -20.920 1.00 97.75 96 ALA A C 1
ATOM 769 O O . ALA A 1 96 ? -1.943 -12.900 -21.328 1.00 97.75 96 ALA A O 1
ATOM 770 N N . TYR A 1 97 ? -0.376 -11.295 -21.288 1.00 96.38 97 TYR A N 1
ATOM 771 C CA . TYR A 1 97 ? 0.593 -11.979 -22.141 1.00 96.38 97 TYR A CA 1
ATOM 772 C C . TYR A 1 97 ? 2.007 -11.805 -21.577 1.00 96.38 97 TYR A C 1
ATOM 774 O O . TYR A 1 97 ? 2.268 -10.901 -20.782 1.00 96.38 97 TYR A O 1
ATOM 782 N N . ARG A 1 98 ? 2.934 -12.679 -21.980 1.00 95.38 98 ARG A N 1
ATOM 783 C CA . ARG A 1 98 ? 4.353 -12.545 -21.626 1.00 95.38 98 ARG A CA 1
ATOM 784 C C . ARG A 1 98 ? 5.024 -11.576 -22.595 1.00 95.38 98 ARG A C 1
ATOM 786 O O . ARG A 1 98 ? 5.041 -11.829 -23.796 1.00 95.38 98 ARG A O 1
ATOM 793 N N . CYS A 1 99 ? 5.564 -10.480 -22.070 1.00 94.31 99 CYS A N 1
ATOM 794 C CA . CYS A 1 99 ? 6.375 -9.544 -22.837 1.00 94.31 99 CYS A CA 1
ATOM 795 C C . CYS A 1 99 ? 7.848 -9.950 -22.741 1.00 94.31 99 CYS A C 1
ATOM 797 O O . CYS A 1 99 ? 8.361 -10.154 -21.643 1.00 94.31 99 CYS A O 1
ATOM 799 N N . TYR A 1 100 ? 8.512 -10.052 -23.890 1.00 95.12 100 TYR A N 1
ATOM 800 C CA . TYR A 1 100 ? 9.932 -10.402 -23.995 1.00 95.12 100 TYR A CA 1
ATOM 801 C C . TYR A 1 100 ? 10.796 -9.216 -24.437 1.00 95.12 100 TYR A C 1
ATOM 803 O O . TYR A 1 100 ? 11.985 -9.390 -24.680 1.00 95.12 100 TYR A O 1
ATOM 811 N N . ALA A 1 101 ? 10.198 -8.025 -24.558 1.00 94.81 101 ALA A N 1
ATOM 812 C CA . ALA A 1 101 ? 10.924 -6.821 -24.920 1.00 94.81 101 ALA A CA 1
ATOM 813 C C . ALA A 1 101 ? 11.924 -6.460 -23.818 1.00 94.81 101 ALA A C 1
ATOM 815 O O . ALA A 1 101 ? 11.602 -6.434 -22.628 1.00 94.81 101 ALA A O 1
ATOM 816 N N . THR A 1 102 ? 13.139 -6.159 -24.238 1.00 96.06 102 THR A N 1
ATOM 817 C CA . THR A 1 102 ? 14.222 -5.705 -23.377 1.00 96.06 102 THR A CA 1
ATOM 818 C C . THR A 1 102 ? 14.047 -4.230 -23.012 1.00 96.06 102 THR A C 1
ATOM 820 O O . THR A 1 102 ? 13.366 -3.465 -23.700 1.00 96.06 102 THR A O 1
ATOM 823 N N . THR A 1 103 ? 14.699 -3.788 -21.934 1.00 93.69 103 THR A N 1
ATOM 824 C CA . THR A 1 103 ? 14.679 -2.375 -21.521 1.00 93.69 103 THR A CA 1
ATOM 825 C C . THR A 1 103 ? 15.091 -1.411 -22.649 1.00 93.69 103 THR A C 1
ATOM 827 O O . THR A 1 103 ? 14.380 -0.420 -22.839 1.00 93.69 103 THR A O 1
ATOM 830 N N . PRO A 1 104 ? 16.154 -1.676 -23.445 1.00 95.56 104 PRO A N 1
ATOM 831 C CA . PRO A 1 104 ? 16.505 -0.833 -24.592 1.00 95.56 104 PRO A CA 1
ATOM 832 C C . PRO A 1 104 ? 15.422 -0.779 -25.677 1.00 95.56 104 PRO A C 1
ATOM 834 O O . PRO A 1 104 ? 15.149 0.295 -26.207 1.00 95.56 104 PRO A O 1
ATOM 837 N N . GLU A 1 105 ? 14.762 -1.899 -25.985 1.00 94.38 105 GLU A N 1
ATOM 838 C CA . GLU A 1 105 ? 13.678 -1.932 -26.980 1.00 94.38 105 GLU A CA 1
ATOM 839 C C . GLU A 1 105 ? 12.464 -1.118 -26.518 1.00 94.38 105 GLU A C 1
ATOM 841 O O . GLU A 1 105 ? 11.873 -0.376 -27.305 1.00 94.38 105 GLU A O 1
ATOM 846 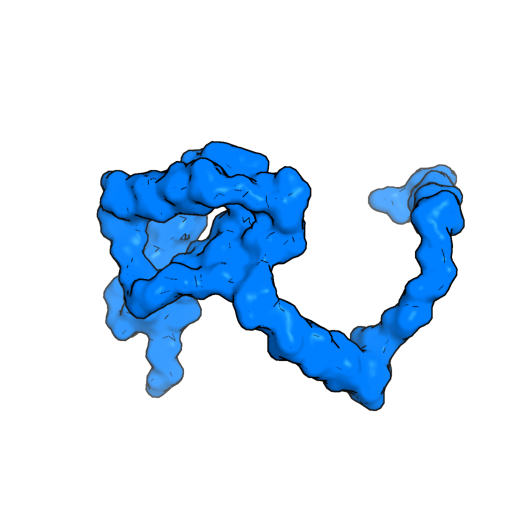N N . ILE A 1 106 ? 12.122 -1.195 -25.226 1.00 92.94 106 ILE A N 1
ATOM 847 C CA . ILE A 1 106 ? 11.053 -0.384 -24.629 1.00 92.94 106 ILE A CA 1
ATOM 848 C C . ILE A 1 106 ? 11.408 1.109 -24.697 1.00 92.94 106 ILE A C 1
ATOM 850 O O . ILE A 1 106 ? 10.545 1.929 -25.016 1.00 92.94 106 ILE A O 1
ATOM 854 N N . ALA A 1 107 ? 12.663 1.475 -24.419 1.00 93.19 107 ALA A N 1
ATOM 855 C CA . ALA A 1 107 ? 13.128 2.859 -24.502 1.00 93.19 107 ALA A CA 1
ATOM 856 C C . ALA A 1 107 ? 13.057 3.400 -25.941 1.00 93.19 107 ALA A C 1
ATOM 858 O O . ALA A 1 107 ? 12.436 4.438 -26.172 1.00 93.19 107 ALA A O 1
ATOM 859 N N . ALA A 1 108 ? 13.574 2.648 -26.917 1.00 93.44 108 ALA A N 1
ATOM 860 C CA . ALA A 1 108 ? 13.516 3.016 -28.332 1.00 93.44 108 ALA A CA 1
ATOM 861 C C . ALA A 1 108 ? 12.067 3.162 -28.836 1.00 93.44 108 ALA A C 1
ATOM 863 O O . ALA A 1 108 ? 11.742 4.092 -29.580 1.00 93.44 108 ALA A O 1
ATOM 864 N N . ALA A 1 109 ? 11.161 2.281 -28.396 1.00 90.19 109 ALA A N 1
ATOM 865 C CA . ALA A 1 109 ? 9.741 2.384 -28.721 1.00 90.19 109 ALA A CA 1
ATOM 866 C C . ALA A 1 109 ? 9.105 3.669 -28.155 1.00 90.19 109 ALA A C 1
ATOM 868 O O . ALA A 1 109 ? 8.331 4.322 -28.859 1.00 90.19 109 ALA A O 1
ATOM 869 N N . ARG A 1 110 ? 9.454 4.062 -26.919 1.00 91.00 110 ARG A N 1
ATOM 870 C CA . ARG A 1 110 ? 8.991 5.315 -26.293 1.00 91.00 110 ARG A CA 1
ATOM 871 C C . ARG A 1 110 ? 9.499 6.550 -27.034 1.00 91.00 110 ARG A C 1
ATOM 873 O O . ARG A 1 110 ? 8.699 7.430 -27.340 1.00 91.00 110 ARG A O 1
ATOM 880 N N . GLU A 1 111 ? 10.784 6.598 -27.378 1.00 91.00 111 GLU A N 1
ATOM 881 C CA . GLU A 1 111 ? 11.370 7.701 -28.157 1.00 91.00 111 GLU A CA 1
ATOM 882 C C . GLU A 1 111 ? 10.691 7.842 -29.523 1.00 91.00 111 GLU A C 1
ATOM 884 O O . GLU A 1 111 ? 10.294 8.934 -29.933 1.00 91.00 111 GLU A O 1
ATOM 889 N N . SER A 1 112 ? 10.466 6.716 -30.202 1.00 88.94 112 SER A N 1
ATOM 890 C CA . SER A 1 112 ? 9.776 6.693 -31.489 1.00 88.94 112 SER A CA 1
ATOM 891 C C . SER A 1 112 ? 8.306 7.128 -31.394 1.00 88.94 112 SER A C 1
ATOM 893 O O . SER A 1 112 ? 7.779 7.721 -32.339 1.00 88.94 112 SER A O 1
ATOM 895 N N . ALA A 1 113 ? 7.621 6.837 -30.284 1.00 88.75 113 ALA A N 1
ATOM 896 C CA . ALA A 1 113 ? 6.253 7.294 -30.035 1.00 88.75 113 ALA A CA 1
ATOM 897 C C . ALA A 1 113 ? 6.197 8.803 -29.739 1.00 88.75 113 ALA A C 1
ATOM 899 O O . ALA A 1 113 ? 5.349 9.502 -30.300 1.00 88.75 113 ALA A O 1
ATOM 900 N N . ALA A 1 114 ? 7.140 9.313 -28.939 1.00 88.44 114 ALA A N 1
ATOM 901 C CA . ALA A 1 114 ? 7.280 10.738 -28.647 1.00 88.44 114 ALA A CA 1
ATOM 902 C C . ALA A 1 114 ? 7.566 11.551 -29.922 1.00 88.44 114 ALA A C 1
ATOM 904 O O . ALA A 1 114 ? 6.896 12.550 -30.179 1.00 88.44 114 ALA A O 1
ATOM 905 N N . ALA A 1 115 ? 8.465 11.0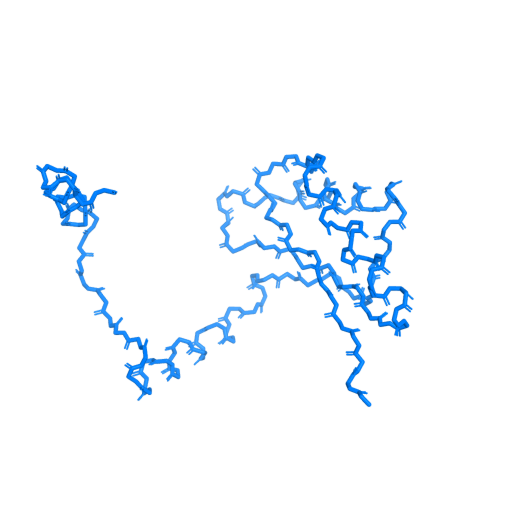64 -30.787 1.00 86.38 115 ALA A N 1
ATOM 906 C CA . ALA A 1 115 ? 8.758 11.675 -32.087 1.00 86.38 115 ALA A CA 1
ATOM 907 C C . ALA A 1 115 ? 7.537 11.724 -33.030 1.00 86.38 115 ALA A C 1
ATOM 909 O O . ALA A 1 115 ? 7.473 12.559 -33.929 1.00 86.38 115 ALA A O 1
ATOM 910 N N . ARG A 1 116 ? 6.550 10.844 -32.819 1.00 88.25 116 ARG A N 1
ATOM 911 C CA . ARG A 1 116 ? 5.288 10.785 -33.574 1.00 88.25 116 ARG A CA 1
ATOM 912 C C . ARG A 1 116 ? 4.137 11.556 -32.910 1.00 88.25 116 ARG A C 1
ATOM 914 O O . ARG A 1 116 ? 3.004 11.443 -33.375 1.00 88.25 116 ARG A O 1
ATOM 921 N N . GLY A 1 117 ? 4.399 12.311 -31.838 1.00 74.19 117 GLY A N 1
ATOM 922 C CA . GLY A 1 117 ? 3.393 13.111 -31.127 1.00 74.19 117 GLY A CA 1
ATOM 923 C C . GLY A 1 117 ? 2.355 12.285 -30.360 1.00 74.19 117 GLY A C 1
ATOM 924 O O . GLY A 1 117 ? 1.247 12.759 -30.131 1.00 74.19 117 GLY A O 1
ATOM 925 N N . ARG A 1 118 ? 2.682 11.036 -30.000 1.00 61.25 118 ARG A N 1
ATOM 926 C CA . ARG A 1 118 ? 1.824 10.126 -29.217 1.00 61.25 118 ARG A CA 1
ATOM 927 C C . ARG A 1 118 ? 2.425 9.863 -27.830 1.00 61.25 118 ARG A C 1
ATOM 929 O O . ARG A 1 118 ? 2.559 8.705 -27.436 1.00 61.25 118 ARG A O 1
ATOM 936 N N . GLY A 1 119 ? 2.879 10.932 -27.176 1.00 52.09 119 GLY A N 1
ATOM 937 C CA . GLY A 1 119 ? 3.417 10.923 -25.811 1.00 52.09 119 GLY A CA 1
ATOM 938 C C . GLY A 1 119 ? 2.340 11.191 -24.776 1.00 52.09 119 GLY A C 1
ATOM 939 O O . GLY A 1 119 ? 1.442 12.005 -25.085 1.00 52.09 119 GLY A O 1
#

Nearest PDB structures (foldseek):
  8i9i-assembly1_A  TM=9.109E-01  e=3.658E-12  Escherichia coli
  7k86-assembly2_B  TM=9.754E-01  e=1.948E-11  Stenotrophomonas maltophilia K279a
  7k86-assembly1_A  TM=9.379E-01  e=7.942E-11  Stenotrophomonas maltophilia K279a
  1nzj-assembly1_A  TM=9.228E-01  e=1.234E-09  Escherichia coli
  4a91-assembly1_A  TM=9.323E-01  e=3.849E-09  Escherichia coli

Solvent-accessible surface area (backbone atoms only — not comparable to full-atom values): 6849 Å² total; per-residue (Å²): 131,83,80,47,72,36,64,40,70,55,58,24,69,55,82,81,43,71,71,56,52,52,52,37,50,52,33,40,50,54,11,59,76,63,76,29,39,24,34,44,34,42,47,43,71,51,65,90,57,36,43,72,68,29,45,50,50,44,54,51,51,34,57,74,71,66,58,81,55,53,80,72,80,40,57,48,56,81,43,50,69,59,52,53,52,51,52,51,50,31,42,75,70,67,77,42,78,89,81,84,77,47,72,67,56,54,50,53,51,48,54,56,32,45,76,67,75,66,112

Sequence (119 aa):
MAQVRTRMAPSPTGYFHVGSARTALFSWLFARQQGGEFILRIEDTDRERSTPEHVEVILDSMRWLGLEWDGDVIYQSENLDRHTAAAHQLLASGHAYRCYATTPEIAAARESAAARGRG

Mean predicted aligned error: 5.14 Å

Foldseek 3Di:
DDADEFEQEDELQDACDPVSVVVLVVRLVVNVVRVHFYAYEYADPPVVRHDPVSVVNVVVVCVVSVSDGPDDYHYVNVCVVVVVVVQVVCCVVVVDDDDPDDPVRVVVVVVVCVVVVND

Secondary structure (DSSP, 8-state):
-PPPEEEE---SSS---HHHHHHHHHHHHHHHHTT-EEEEEE----TTT--HHHHHHHHHHHHHTT-PPSSSPEESGGGHHHHHHHHHHHHHTTS-------HHHHHHHHHHHHHTT--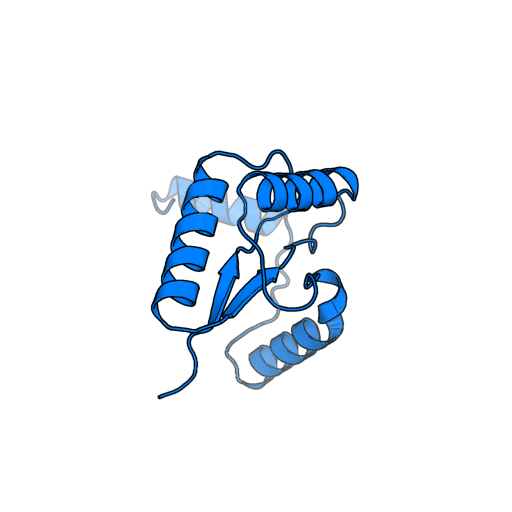

Radius of gyration: 19.03 Å; Cα contacts (8 Å, |Δi|>4): 129; chains: 1; bounding box: 42×35×49 Å

pLDDT: mean 93.36, std 7.07, range [52.09, 98.5]